Protein AF-A0A328WBB5-F1 (afdb_monomer)

Structure (mmCIF, N/CA/C/O backbone):
data_AF-A0A328WBB5-F1
#
_entry.id   AF-A0A328WBB5-F1
#
loop_
_atom_site.group_PDB
_atom_site.id
_atom_site.type_symbol
_atom_site.label_atom_id
_atom_site.label_alt_id
_atom_site.label_comp_id
_atom_site.label_asym_id
_atom_site.label_entity_id
_atom_site.label_seq_id
_atom_site.pdbx_PDB_ins_code
_atom_site.Cartn_x
_atom_site.Cartn_y
_atom_site.Cartn_z
_atom_site.occupancy
_atom_site.B_iso_or_equiv
_atom_site.auth_seq_id
_atom_site.auth_comp_id
_atom_site.auth_asym_id
_atom_site.auth_atom_id
_atom_site.pdbx_PDB_model_num
ATOM 1 N N . MET A 1 1 ? 1.510 5.794 -29.478 1.00 35.28 1 MET A N 1
ATOM 2 C CA . MET A 1 1 ? 2.874 5.948 -28.933 1.00 35.28 1 MET A CA 1
ATOM 3 C C . MET A 1 1 ? 3.049 4.881 -27.859 1.00 35.28 1 MET A C 1
ATOM 5 O O . MET A 1 1 ? 2.405 4.998 -26.826 1.00 35.28 1 MET A O 1
ATOM 9 N N . SER A 1 2 ? 3.789 3.798 -28.118 1.00 48.75 2 SER A N 1
ATOM 10 C CA . SER A 1 2 ? 4.106 2.795 -27.089 1.00 48.75 2 SER A CA 1
ATOM 11 C C . SER A 1 2 ? 5.231 3.345 -26.216 1.00 48.75 2 SER A C 1
ATOM 13 O O . SER A 1 2 ? 6.363 3.473 -26.679 1.00 48.75 2 SER A O 1
ATOM 15 N N . HIS A 1 3 ? 4.909 3.745 -24.990 1.00 61.44 3 HIS A N 1
ATOM 16 C CA . HIS A 1 3 ? 5.914 4.161 -24.020 1.00 61.44 3 HIS A CA 1
ATOM 17 C C . HIS A 1 3 ? 6.518 2.901 -23.394 1.00 61.44 3 HIS A C 1
ATOM 19 O O . HIS A 1 3 ? 5.852 2.208 -22.628 1.00 61.44 3 HIS A O 1
ATOM 25 N N . THR A 1 4 ? 7.741 2.563 -23.799 1.00 71.88 4 THR A N 1
ATOM 26 C CA . THR A 1 4 ? 8.519 1.484 -23.185 1.00 71.88 4 THR A CA 1
ATOM 27 C C . THR A 1 4 ? 9.206 2.053 -21.952 1.00 71.88 4 THR A C 1
ATOM 29 O O . THR A 1 4 ? 9.988 2.991 -22.085 1.00 71.88 4 THR A O 1
ATOM 32 N N . TYR A 1 5 ? 8.908 1.501 -20.778 1.00 80.94 5 TYR A N 1
ATOM 33 C CA . TYR A 1 5 ? 9.523 1.931 -19.524 1.00 80.94 5 TYR A CA 1
ATOM 34 C C . TYR A 1 5 ? 11.023 1.631 -19.523 1.00 80.94 5 TYR A C 1
ATOM 36 O O . TYR A 1 5 ? 11.449 0.527 -19.873 1.00 80.94 5 TYR A O 1
ATOM 44 N N . GLY A 1 6 ? 11.825 2.613 -19.120 1.00 86.81 6 GLY A N 1
ATOM 45 C CA . GLY A 1 6 ? 13.254 2.431 -18.898 1.00 86.81 6 GLY A CA 1
ATOM 46 C C . GLY A 1 6 ? 13.552 1.599 -17.646 1.00 86.81 6 GLY A C 1
ATOM 47 O O . GLY A 1 6 ? 12.694 1.383 -16.785 1.00 86.81 6 GLY A O 1
ATOM 48 N N . VAL A 1 7 ? 14.809 1.163 -17.504 1.00 88.69 7 VAL A N 1
ATOM 49 C CA . VAL A 1 7 ? 15.268 0.412 -16.319 1.00 88.69 7 VAL A CA 1
ATOM 50 C C . VAL A 1 7 ? 15.119 1.245 -15.040 1.00 88.69 7 VAL A C 1
ATOM 52 O O . VAL A 1 7 ? 14.636 0.726 -14.039 1.00 88.69 7 VAL A O 1
ATOM 55 N N . HIS A 1 8 ? 15.468 2.537 -15.079 1.00 90.81 8 HIS A N 1
ATOM 56 C CA . HIS A 1 8 ? 15.318 3.436 -13.927 1.00 90.81 8 HIS A CA 1
ATOM 57 C C . HIS A 1 8 ? 13.851 3.647 -13.542 1.00 90.81 8 HIS A C 1
ATOM 59 O O . HIS A 1 8 ? 13.504 3.496 -12.382 1.00 90.81 8 HIS A O 1
ATOM 65 N N . GLU A 1 9 ? 12.965 3.881 -14.512 1.00 90.19 9 GLU A N 1
ATOM 66 C CA . GLU A 1 9 ? 11.530 4.062 -14.242 1.00 90.19 9 GLU A CA 1
ATOM 67 C C . GLU A 1 9 ? 10.893 2.790 -13.663 1.00 90.19 9 GLU A C 1
ATOM 69 O O . GLU A 1 9 ? 10.051 2.852 -12.769 1.00 90.19 9 GLU A O 1
ATOM 74 N N . THR A 1 10 ? 11.318 1.619 -14.144 1.00 91.69 10 THR A N 1
ATOM 75 C CA . THR A 1 10 ? 10.897 0.329 -13.583 1.00 91.69 10 THR A CA 1
ATOM 76 C C . THR A 1 10 ? 11.370 0.160 -12.140 1.00 91.69 10 THR A C 1
ATOM 78 O O . THR A 1 10 ? 10.605 -0.311 -11.296 1.00 91.69 10 THR A O 1
ATOM 81 N N . LEU A 1 11 ? 12.616 0.546 -11.850 1.00 93.44 11 LEU A N 1
ATOM 82 C CA . LEU A 1 11 ? 13.181 0.493 -10.504 1.00 93.44 11 LEU A CA 1
ATOM 83 C C . LEU A 1 11 ? 12.434 1.438 -9.555 1.00 93.44 11 LEU A C 1
ATOM 85 O O . LEU A 1 11 ? 11.970 0.987 -8.510 1.00 93.44 11 LEU A O 1
ATOM 89 N N . ASP A 1 12 ? 12.219 2.691 -9.956 1.00 94.31 12 ASP A N 1
ATOM 90 C CA . ASP A 1 12 ? 11.480 3.688 -9.175 1.00 94.31 12 ASP A CA 1
ATOM 91 C C . ASP 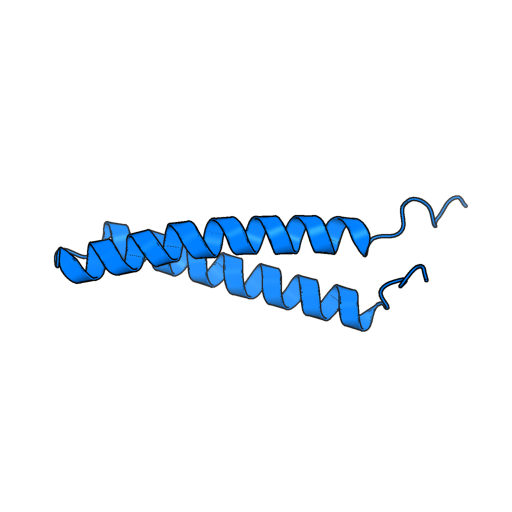A 1 12 ? 10.062 3.190 -8.842 1.00 94.31 12 ASP A C 1
ATOM 93 O O . ASP A 1 12 ? 9.591 3.294 -7.706 1.00 94.31 12 ASP A O 1
ATOM 97 N N . LEU A 1 13 ? 9.371 2.573 -9.809 1.00 94.75 13 LEU A N 1
ATOM 98 C CA . LEU A 1 13 ? 8.062 1.960 -9.571 1.00 94.75 13 LEU A CA 1
ATOM 99 C C . LEU A 1 13 ? 8.122 0.811 -8.557 1.00 94.75 13 LEU A C 1
ATOM 101 O O . LEU A 1 13 ? 7.213 0.677 -7.730 1.00 94.75 13 LEU A O 1
ATOM 105 N N . HIS A 1 14 ? 9.178 -0.004 -8.593 1.00 95.38 14 HIS A N 1
ATOM 106 C CA . HIS A 1 14 ? 9.372 -1.093 -7.641 1.00 95.38 14 HIS A CA 1
ATOM 107 C C . HIS A 1 14 ? 9.610 -0.565 -6.221 1.00 95.38 14 HIS A C 1
ATOM 109 O O . HIS A 1 14 ? 8.990 -1.045 -5.268 1.00 95.38 14 HIS A O 1
ATOM 115 N N . GLU A 1 15 ? 10.430 0.475 -6.081 1.00 97.50 15 GLU A N 1
ATOM 116 C CA . GLU A 1 15 ? 10.694 1.145 -4.806 1.00 97.50 15 GLU A CA 1
ATOM 117 C C . GLU A 1 15 ? 9.418 1.748 -4.211 1.00 97.50 15 GLU A C 1
ATOM 119 O O . 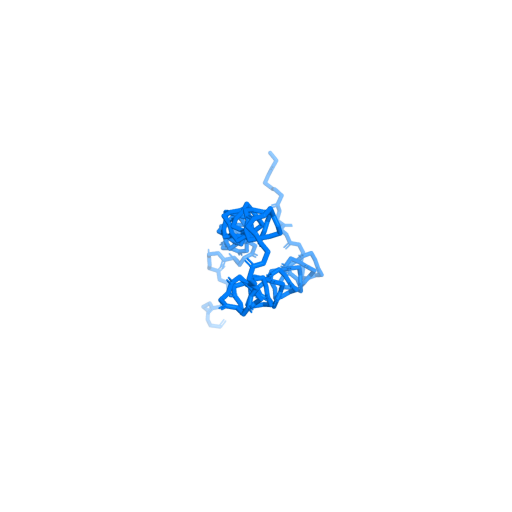GLU A 1 15 ? 9.116 1.554 -3.028 1.00 97.50 15 GLU A O 1
ATOM 124 N N . ILE A 1 16 ? 8.605 2.413 -5.038 1.00 97.44 16 ILE A N 1
ATOM 125 C CA . ILE A 1 16 ? 7.318 2.968 -4.611 1.00 97.44 16 ILE A 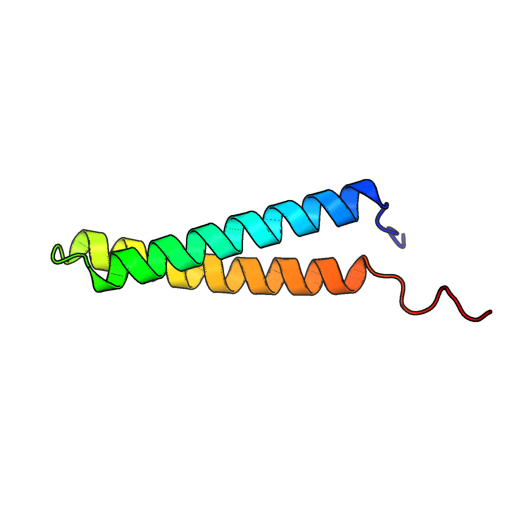CA 1
ATOM 126 C C . ILE A 1 16 ? 6.366 1.852 -4.152 1.00 97.44 16 ILE A C 1
ATOM 128 O O . ILE A 1 16 ? 5.695 2.007 -3.124 1.00 97.44 16 ILE A O 1
ATOM 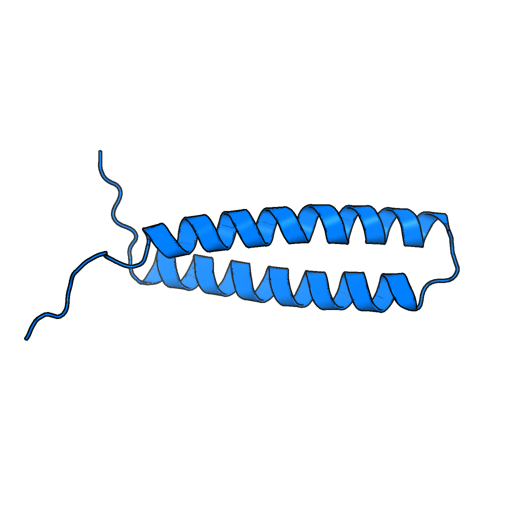132 N N . ALA A 1 17 ? 6.296 0.731 -4.876 1.00 97.06 17 ALA A N 1
ATOM 133 C CA . ALA A 1 17 ? 5.461 -0.414 -4.507 1.00 97.06 17 ALA A CA 1
ATOM 134 C C . ALA A 1 17 ? 5.904 -1.049 -3.177 1.00 97.06 17 ALA A C 1
ATOM 136 O O . ALA A 1 17 ? 5.065 -1.340 -2.314 1.00 97.06 17 ALA A O 1
ATOM 137 N N . ALA A 1 18 ? 7.214 -1.199 -2.966 1.00 97.62 18 ALA A N 1
ATOM 138 C CA . ALA A 1 18 ? 7.777 -1.694 -1.713 1.00 97.62 18 ALA A CA 1
ATOM 139 C C . ALA A 1 18 ? 7.475 -0.744 -0.542 1.00 97.62 18 ALA A C 1
ATOM 141 O O . ALA A 1 18 ? 7.009 -1.181 0.516 1.00 97.62 18 ALA A O 1
ATOM 142 N N . PHE A 1 19 ? 7.653 0.566 -0.742 1.00 98.00 19 PHE A N 1
ATOM 143 C CA . PHE A 1 19 ? 7.344 1.580 0.265 1.00 98.00 19 PHE A CA 1
ATOM 144 C C . PHE A 1 19 ? 5.864 1.544 0.680 1.00 98.00 19 PHE A C 1
ATOM 146 O O . PHE A 1 19 ? 5.555 1.506 1.874 1.00 98.00 19 PHE A O 1
ATOM 153 N N . LYS A 1 20 ? 4.943 1.485 -0.292 1.00 97.94 20 LYS A N 1
ATOM 154 C CA . LYS A 1 20 ? 3.493 1.371 -0.038 1.00 97.94 20 LYS A CA 1
ATOM 155 C C . LYS A 1 20 ? 3.139 0.081 0.697 1.00 97.94 20 LYS A C 1
ATOM 157 O O . LYS A 1 20 ? 2.351 0.121 1.638 1.00 97.94 20 LYS A O 1
ATOM 162 N N . SER A 1 21 ? 3.764 -1.039 0.339 1.00 97.88 21 SER A N 1
ATOM 163 C CA . SER A 1 21 ? 3.560 -2.323 1.024 1.00 97.88 21 SER A CA 1
ATOM 164 C C . SER A 1 21 ? 3.968 -2.259 2.499 1.00 97.88 21 SER A C 1
ATOM 166 O O . SER A 1 21 ? 3.222 -2.709 3.370 1.00 97.88 21 SER A O 1
ATOM 168 N N . ASN A 1 22 ? 5.105 -1.627 2.807 1.00 98.25 22 ASN A N 1
ATOM 169 C CA . ASN A 1 22 ? 5.532 -1.403 4.190 1.00 98.25 22 ASN A CA 1
ATOM 170 C C . ASN A 1 22 ? 4.558 -0.482 4.950 1.00 98.25 22 ASN A C 1
ATOM 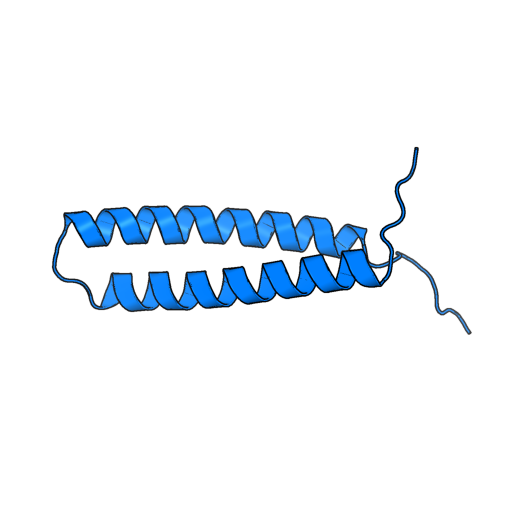172 O O . ASN A 1 22 ? 4.217 -0.750 6.102 1.00 98.25 22 ASN A O 1
ATOM 176 N N . GLY A 1 23 ? 4.071 0.581 4.301 1.00 97.56 23 GLY A N 1
ATOM 177 C CA . GLY A 1 23 ? 3.029 1.455 4.848 1.00 97.56 23 GLY A CA 1
ATOM 178 C C . GLY A 1 23 ? 1.750 0.693 5.202 1.00 97.56 23 GLY A C 1
ATOM 179 O O . GLY A 1 23 ? 1.269 0.792 6.329 1.00 97.56 23 GLY A O 1
ATOM 180 N N . LEU A 1 24 ? 1.264 -0.156 4.293 1.00 98.38 24 LEU A N 1
ATOM 181 C CA . LEU A 1 24 ? 0.083 -0.990 4.515 1.00 98.38 24 LEU A CA 1
ATOM 182 C C . LEU A 1 24 ? 0.247 -1.929 5.718 1.00 98.38 24 LEU A C 1
ATOM 184 O O . LEU A 1 24 ? -0.677 -2.061 6.521 1.00 98.38 24 LEU A O 1
ATOM 188 N N . ILE A 1 25 ? 1.406 -2.580 5.866 1.00 98.38 25 ILE A N 1
ATOM 189 C CA . ILE A 1 25 ? 1.684 -3.454 7.018 1.00 98.38 25 ILE A CA 1
ATOM 190 C C . ILE A 1 25 ? 1.597 -2.655 8.320 1.00 98.38 25 ILE A C 1
ATOM 192 O O . ILE A 1 25 ? 0.958 -3.104 9.276 1.00 98.38 25 ILE A O 1
ATOM 196 N N . LYS A 1 26 ? 2.183 -1.453 8.353 1.00 97.94 26 LYS A N 1
ATOM 197 C CA . LYS A 1 26 ? 2.116 -0.555 9.515 1.00 97.94 26 LYS A CA 1
ATOM 198 C C . LYS A 1 26 ? 0.680 -0.140 9.823 1.00 97.94 26 LYS A C 1
ATOM 200 O O . LYS A 1 26 ? 0.259 -0.271 10.969 1.00 97.94 26 LYS A O 1
ATOM 205 N N . ALA A 1 27 ? -0.081 0.286 8.816 1.00 97.69 27 ALA A N 1
ATOM 206 C CA . ALA A 1 27 ? -1.476 0.688 8.972 1.00 97.69 27 ALA A CA 1
ATOM 207 C C . ALA A 1 27 ? -2.346 -0.464 9.498 1.00 97.69 27 ALA A C 1
ATOM 209 O O . ALA A 1 27 ? -3.077 -0.285 10.471 1.00 97.69 27 ALA A O 1
ATOM 210 N N . LYS A 1 28 ? -2.203 -1.674 8.936 1.00 98.06 28 LYS A N 1
ATOM 211 C CA . LYS A 1 28 ? -2.897 -2.881 9.420 1.00 98.06 28 LYS A CA 1
ATOM 212 C C . LYS A 1 28 ? -2.514 -3.227 10.853 1.00 98.06 28 LYS A C 1
ATOM 214 O O . LYS A 1 28 ? -3.387 -3.501 11.669 1.00 98.06 28 LYS A O 1
ATOM 219 N N . THR A 1 29 ? -1.223 -3.193 11.170 1.00 98.19 29 THR A N 1
ATOM 220 C CA . THR A 1 29 ? -0.737 -3.489 12.523 1.00 98.19 29 THR A CA 1
ATOM 221 C C . THR A 1 29 ? -1.316 -2.489 13.519 1.00 98.19 29 THR A C 1
ATOM 223 O O . THR A 1 29 ? -1.873 -2.882 14.537 1.00 98.19 29 THR A O 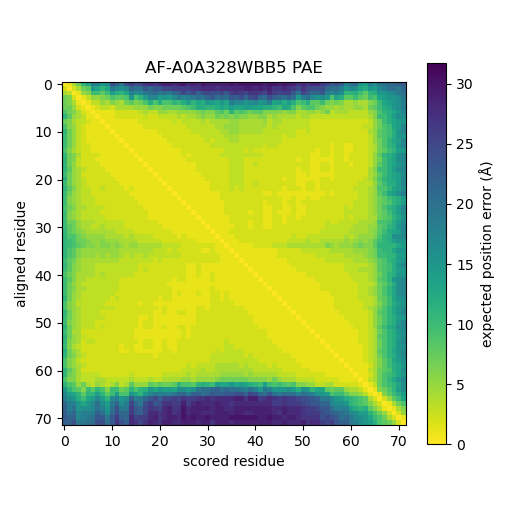1
ATOM 226 N N . MET A 1 30 ? -1.277 -1.195 13.198 1.00 97.94 30 MET A N 1
ATOM 227 C CA . MET A 1 30 ? -1.790 -0.146 14.074 1.00 97.94 30 MET A CA 1
ATOM 228 C C . MET A 1 30 ? -3.317 -0.187 14.205 1.00 97.94 30 MET A C 1
ATOM 230 O O . MET A 1 30 ? -3.835 0.031 15.296 1.00 97.94 30 MET A O 1
ATOM 234 N N . GLN A 1 31 ? -4.043 -0.554 13.143 1.00 97.12 31 GLN A N 1
ATOM 235 C CA . GLN A 1 31 ? -5.496 -0.752 13.181 1.00 97.12 31 GLN A CA 1
ATOM 236 C C . GLN A 1 31 ? -5.909 -1.832 14.195 1.00 97.12 31 GLN A C 1
ATOM 238 O O . GLN A 1 31 ? -6.973 -1.722 14.810 1.00 97.12 31 GLN A O 1
ATOM 243 N N . LEU A 1 32 ? -5.089 -2.875 14.362 1.00 96.38 32 LEU A N 1
ATOM 244 C CA . LEU A 1 32 ? -5.324 -3.944 15.336 1.00 96.38 32 LEU A CA 1
ATOM 245 C C . LEU A 1 32 ? -5.002 -3.519 16.775 1.00 96.38 32 LEU A C 1
ATOM 247 O O . LEU A 1 32 ? -5.586 -4.068 17.704 1.00 96.38 32 LEU A O 1
ATOM 251 N N . LEU A 1 33 ? -4.087 -2.563 16.956 1.00 97.94 33 LEU A N 1
ATOM 252 C CA . LEU A 1 33 ? -3.601 -2.127 18.269 1.00 97.94 33 LEU A CA 1
ATOM 253 C C . LEU A 1 33 ? -4.346 -0.908 18.828 1.00 97.94 33 LEU A C 1
ATOM 255 O O . LEU A 1 33 ? -4.322 -0.682 20.035 1.00 97.94 33 LEU A O 1
ATOM 259 N N . VAL A 1 34 ? -4.978 -0.103 17.972 1.00 97.38 34 VAL A N 1
ATOM 260 C CA . VAL A 1 34 ? -5.624 1.144 18.390 1.00 97.38 34 VAL A CA 1
ATOM 261 C C . VAL A 1 34 ? -6.999 0.905 19.027 1.00 97.38 34 VAL A C 1
ATOM 263 O O . VAL A 1 34 ? -7.833 0.160 18.503 1.00 97.38 34 VAL A O 1
ATOM 266 N N . SER A 1 35 ? -7.252 1.592 20.144 1.00 97.88 35 SER A N 1
ATOM 267 C CA . SER A 1 35 ? -8.550 1.586 20.839 1.00 97.88 35 SER A CA 1
ATOM 268 C C . SER A 1 35 ? -9.446 2.760 20.448 1.00 97.88 35 SER A C 1
ATOM 270 O O . SER A 1 35 ? -10.666 2.643 20.525 1.00 97.88 35 SER A O 1
ATOM 272 N N . ASP A 1 36 ? -8.850 3.883 20.038 1.00 98.44 36 ASP A N 1
ATOM 273 C CA . ASP A 1 36 ? -9.595 5.067 19.618 1.00 98.44 36 ASP A CA 1
ATOM 274 C C . ASP A 1 36 ? -10.398 4.785 18.327 1.00 98.44 36 ASP A C 1
ATOM 276 O O . ASP A 1 36 ? -9.815 4.370 17.316 1.00 98.44 36 ASP A O 1
ATOM 280 N N . PRO A 1 37 ? -11.734 4.956 18.340 1.00 97.44 37 PRO A N 1
ATOM 281 C CA . PRO A 1 37 ? -12.596 4.549 17.232 1.00 97.44 37 PRO A CA 1
ATOM 282 C C . PRO A 1 37 ? -12.450 5.432 15.985 1.00 97.44 37 PRO A C 1
ATOM 284 O O . PRO A 1 37 ? -12.607 4.938 14.862 1.00 97.44 37 PRO A O 1
ATOM 287 N N . GLU A 1 38 ? -12.135 6.716 16.154 1.00 98.19 38 GLU A N 1
ATOM 288 C CA . GLU A 1 38 ? -11.937 7.642 15.039 1.00 98.19 38 GLU A CA 1
ATOM 289 C C . GLU A 1 38 ? -10.629 7.314 14.313 1.00 98.19 38 GLU A C 1
ATOM 291 O O . GLU A 1 38 ? -10.623 7.070 13.103 1.00 98.19 38 GLU A O 1
ATOM 296 N N . LEU A 1 39 ? -9.540 7.153 15.065 1.00 97.94 39 LEU A N 1
ATOM 297 C CA . LEU A 1 39 ? -8.247 6.740 14.536 1.00 97.94 39 LEU A CA 1
ATOM 298 C C . LEU A 1 39 ? -8.313 5.352 13.884 1.00 97.94 39 LEU A C 1
ATOM 300 O O . LEU A 1 39 ? -7.725 5.137 12.823 1.00 97.94 39 LEU A O 1
ATOM 304 N N . LYS A 1 40 ? -9.086 4.413 14.447 1.00 98.19 40 LYS A N 1
ATOM 305 C CA . LYS A 1 40 ? -9.326 3.101 13.822 1.00 98.19 40 LYS A CA 1
ATOM 306 C C . LYS A 1 40 ? -10.008 3.217 12.460 1.00 98.19 40 LYS A C 1
ATOM 308 O O . LYS A 1 40 ? -9.684 2.461 11.540 1.00 98.19 40 LYS A O 1
ATOM 313 N N . THR A 1 41 ? -10.940 4.158 12.325 1.00 98.25 41 THR A N 1
ATOM 314 C CA . THR A 1 41 ? -11.644 4.428 11.066 1.00 98.25 41 THR A CA 1
ATOM 315 C C . THR A 1 41 ? -10.697 5.015 10.025 1.00 98.25 41 THR A C 1
ATOM 317 O O . THR A 1 41 ? -10.675 4.531 8.893 1.00 98.25 41 THR A O 1
ATOM 320 N N . LEU A 1 42 ? -9.851 5.972 10.414 1.00 98.44 42 LEU A N 1
ATOM 321 C CA . LEU A 1 42 ? -8.820 6.537 9.538 1.00 98.44 42 LEU A CA 1
ATOM 322 C C . LEU A 1 42 ? -7.833 5.462 9.059 1.00 98.44 42 LEU A C 1
ATOM 324 O O . LEU A 1 42 ? -7.559 5.356 7.866 1.00 98.44 42 LEU A O 1
ATOM 328 N N . LEU A 1 43 ? -7.368 4.591 9.959 1.00 98.38 43 LEU A N 1
ATOM 329 C CA . LEU A 1 43 ? -6.484 3.478 9.597 1.00 98.38 43 LEU A CA 1
ATOM 330 C C . LEU A 1 43 ? -7.171 2.467 8.674 1.00 98.38 43 LEU A C 1
ATOM 332 O O . LEU A 1 43 ? -6.526 1.906 7.794 1.00 98.38 43 LEU A O 1
ATOM 336 N N . LYS A 1 44 ? -8.484 2.243 8.821 1.00 98.12 44 LYS A N 1
ATOM 337 C CA . LYS A 1 44 ? -9.248 1.421 7.871 1.00 98.12 44 LYS A CA 1
ATOM 338 C C . LYS A 1 44 ? -9.269 2.034 6.476 1.00 98.12 44 LYS A C 1
ATOM 340 O O . LYS A 1 44 ? -9.009 1.326 5.508 1.00 98.12 44 LYS A O 1
ATOM 345 N N . GLN A 1 45 ? -9.538 3.332 6.382 1.00 98.19 45 GLN A N 1
ATOM 346 C CA . GLN A 1 45 ? -9.524 4.046 5.106 1.00 98.19 45 GLN A CA 1
ATOM 347 C C . GLN A 1 45 ? -8.142 3.981 4.444 1.00 98.19 45 GLN A C 1
ATOM 349 O O . GLN A 1 45 ? -8.060 3.744 3.238 1.00 98.19 45 GLN A O 1
ATOM 354 N N . ASP A 1 46 ? -7.072 4.124 5.230 1.00 97.75 46 ASP A N 1
ATOM 355 C CA . ASP A 1 46 ? -5.697 4.014 4.741 1.00 97.75 46 ASP A CA 1
ATOM 356 C C . ASP A 1 46 ? -5.358 2.594 4.261 1.00 97.75 46 ASP A C 1
ATOM 358 O O . ASP A 1 46 ? -4.810 2.423 3.174 1.00 97.75 46 ASP A O 1
ATOM 362 N N . VAL A 1 47 ? -5.767 1.556 5.001 1.00 98.44 47 VAL A N 1
ATOM 363 C CA . VAL A 1 47 ? -5.623 0.152 4.577 1.00 98.44 47 VAL A CA 1
ATOM 364 C C . VAL A 1 47 ? -6.338 -0.100 3.247 1.00 98.44 47 VAL A C 1
ATOM 366 O O . VAL A 1 47 ? -5.752 -0.694 2.337 1.00 98.44 47 VAL A O 1
ATOM 369 N N . ASP A 1 48 ? -7.578 0.368 3.108 1.00 98.31 48 ASP A N 1
ATOM 370 C CA . ASP A 1 48 ? -8.377 0.179 1.896 1.00 98.31 48 ASP A CA 1
ATOM 371 C C . ASP A 1 48 ? -7.769 0.929 0.699 1.00 98.31 48 ASP A C 1
ATOM 373 O O . ASP A 1 48 ? -7.697 0.393 -0.411 1.00 98.31 48 ASP A O 1
ATOM 377 N N . LEU A 1 49 ? -7.307 2.166 0.911 1.00 98.19 49 LEU A N 1
ATOM 378 C CA . LEU A 1 49 ? -6.656 2.978 -0.116 1.00 98.19 49 LEU A CA 1
ATOM 379 C C . LEU A 1 49 ? -5.317 2.376 -0.546 1.00 98.19 49 LEU A C 1
ATOM 381 O O . LEU A 1 49 ? -5.103 2.161 -1.740 1.00 98.19 49 LEU A O 1
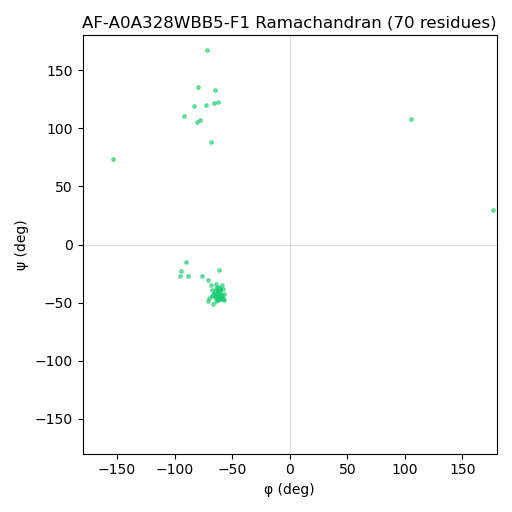ATOM 385 N N . SER A 1 50 ? -4.450 2.068 0.416 1.00 98.00 50 SER A N 1
ATOM 386 C CA . SER A 1 50 ? -3.122 1.504 0.177 1.00 98.00 50 SER A CA 1
ATOM 387 C C . SER A 1 50 ? -3.208 0.158 -0.544 1.00 98.00 50 SER A C 1
ATOM 389 O O . SER A 1 50 ? -2.434 -0.094 -1.463 1.00 98.00 50 SER A O 1
ATOM 391 N N . THR A 1 51 ? -4.200 -0.679 -0.215 1.00 98.25 51 THR A N 1
ATOM 392 C CA . THR A 1 51 ? -4.438 -1.950 -0.923 1.00 98.25 51 THR A CA 1
ATOM 393 C C . THR A 1 51 ? -4.746 -1.720 -2.407 1.00 98.25 51 THR A C 1
ATOM 395 O O . THR A 1 51 ? -4.148 -2.368 -3.265 1.00 98.25 51 THR A O 1
ATOM 398 N N . ARG A 1 52 ? -5.624 -0.760 -2.736 1.00 98.38 52 ARG A N 1
ATOM 399 C CA . ARG A 1 52 ? -5.930 -0.421 -4.139 1.00 98.38 52 ARG A CA 1
ATOM 400 C C . ARG A 1 52 ? -4.719 0.151 -4.871 1.00 98.38 52 ARG A C 1
ATOM 402 O O . ARG A 1 52 ? -4.472 -0.216 -6.015 1.00 98.38 52 ARG A O 1
ATOM 409 N N . GLN A 1 53 ? -3.962 1.031 -4.220 1.00 98.12 53 GLN A N 1
ATOM 410 C CA . GLN A 1 53 ? -2.772 1.643 -4.813 1.00 98.12 53 GLN A CA 1
ATOM 411 C C . GLN A 1 53 ? -1.678 0.611 -5.099 1.00 98.12 53 GLN A C 1
ATOM 413 O O . GLN A 1 53 ? -1.054 0.674 -6.153 1.00 98.12 53 GLN A O 1
ATOM 418 N N . ILE A 1 54 ? -1.465 -0.357 -4.202 1.00 98.19 54 ILE A N 1
ATOM 419 C CA . ILE A 1 54 ? -0.521 -1.458 -4.439 1.00 98.19 54 ILE A CA 1
ATOM 420 C C . ILE A 1 54 ? -0.958 -2.277 -5.651 1.00 98.19 54 ILE A C 1
ATOM 422 O O . ILE A 1 54 ? -0.124 -2.533 -6.512 1.00 98.19 54 ILE A O 1
ATOM 426 N N . GLN A 1 55 ? -2.249 -2.607 -5.779 1.00 97.75 55 GLN A N 1
ATOM 427 C CA . GLN A 1 55 ? -2.747 -3.319 -6.959 1.00 97.75 55 GLN A CA 1
ATOM 428 C C . GLN A 1 55 ? -2.465 -2.539 -8.251 1.00 97.75 55 GLN A C 1
ATOM 430 O O . GLN A 1 55 ? -1.936 -3.097 -9.205 1.00 97.75 55 GLN A O 1
ATOM 435 N N . GLN A 1 56 ? -2.736 -1.233 -8.263 1.00 97.19 56 GLN A N 1
ATOM 436 C CA . GLN A 1 56 ? -2.456 -0.378 -9.421 1.00 97.19 56 GLN A CA 1
ATOM 437 C C . GLN A 1 56 ? -0.959 -0.311 -9.756 1.00 97.19 56 GLN A C 1
ATOM 439 O O . GLN A 1 56 ? -0.591 -0.320 -10.930 1.00 97.19 56 GLN A O 1
ATOM 444 N N . LEU A 1 57 ? -0.090 -0.253 -8.742 1.00 96.19 57 LEU A N 1
ATOM 445 C CA . LEU A 1 57 ? 1.363 -0.265 -8.925 1.00 96.19 57 LEU A CA 1
ATOM 446 C C . LEU A 1 57 ? 1.854 -1.618 -9.453 1.00 96.19 57 LEU A C 1
ATOM 448 O O . LEU A 1 57 ? 2.710 -1.645 -10.331 1.00 96.19 57 LEU A O 1
ATOM 452 N N . SER A 1 58 ? 1.293 -2.732 -8.977 1.00 94.06 58 SER A N 1
ATOM 453 C CA . SER A 1 58 ? 1.584 -4.073 -9.496 1.00 94.06 58 SER A CA 1
ATOM 454 C C . SER A 1 58 ? 1.146 -4.226 -10.953 1.00 94.06 58 SER A C 1
ATOM 456 O O . SER A 1 58 ? 1.914 -4.726 -11.776 1.00 94.06 58 SER A O 1
ATOM 458 N N . ASP A 1 59 ? -0.043 -3.731 -11.296 1.00 94.44 59 ASP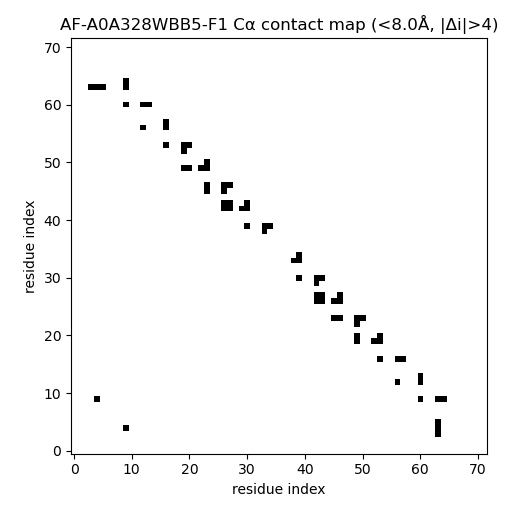 A N 1
ATOM 459 C CA . ASP A 1 59 ? -0.540 -3.727 -12.672 1.00 94.44 59 ASP A CA 1
ATOM 460 C C . ASP A 1 59 ? 0.364 -2.886 -13.583 1.00 94.44 59 ASP A C 1
ATOM 462 O O . ASP A 1 59 ? 0.587 -3.243 -14.741 1.00 94.44 59 ASP A O 1
ATOM 466 N N . LEU A 1 60 ? 0.912 -1.778 -13.075 1.00 92.88 60 LEU A N 1
ATOM 467 C CA . LEU A 1 60 ? 1.853 -0.939 -13.811 1.00 92.88 60 LEU A CA 1
ATOM 468 C C . LEU A 1 60 ? 3.212 -1.626 -13.996 1.00 92.88 60 LEU A C 1
ATOM 470 O O . LEU A 1 60 ? 3.711 -1.672 -15.115 1.00 92.88 60 LEU A O 1
ATOM 474 N N . LEU A 1 61 ? 3.764 -2.227 -12.937 1.00 91.50 61 LEU A N 1
ATOM 475 C CA . LEU A 1 61 ? 5.010 -3.002 -12.983 1.00 91.50 61 LEU A CA 1
ATOM 476 C C . LEU A 1 61 ? 4.930 -4.173 -13.971 1.00 91.50 61 LEU A C 1
ATOM 478 O O . LEU A 1 61 ? 5.875 -4.426 -14.711 1.00 91.50 61 LEU A O 1
ATOM 482 N N . SER A 1 62 ? 3.784 -4.854 -14.066 1.00 90.31 62 SER A N 1
ATOM 483 C CA . SER A 1 62 ? 3.598 -5.926 -15.058 1.00 90.31 62 SER A CA 1
ATOM 484 C C . SER 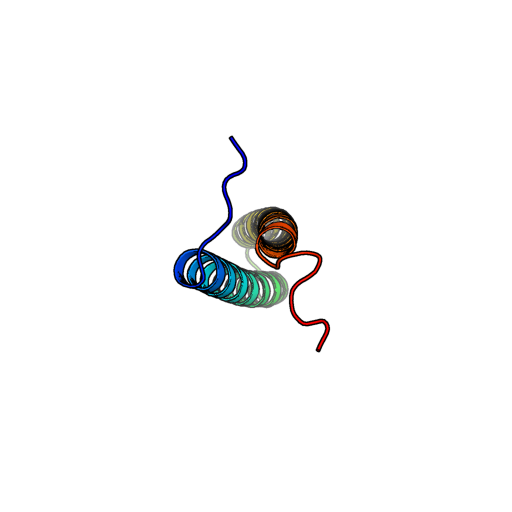A 1 62 ? 3.711 -5.447 -16.513 1.00 90.31 62 SER A C 1
ATOM 486 O O . SER A 1 62 ? 3.996 -6.243 -17.403 1.00 90.31 62 SER A O 1
ATOM 488 N N . LYS A 1 63 ? 3.510 -4.146 -16.760 1.00 89.12 63 LYS A N 1
ATOM 489 C CA . LYS A 1 63 ? 3.645 -3.516 -18.081 1.00 89.12 63 LYS A CA 1
ATOM 490 C C . LYS A 1 63 ? 5.057 -2.996 -18.339 1.00 89.12 63 LYS A C 1
ATOM 492 O O . LYS A 1 63 ? 5.367 -2.673 -19.483 1.00 89.12 63 LYS A O 1
ATOM 497 N N . THR A 1 64 ? 5.888 -2.880 -17.301 1.00 83.12 64 THR A N 1
ATOM 498 C CA . THR A 1 64 ? 7.276 -2.418 -17.428 1.00 83.12 64 THR A CA 1
ATOM 499 C C . THR A 1 64 ? 8.238 -3.571 -17.701 1.00 83.12 64 THR A C 1
ATOM 501 O O . THR A 1 64 ? 9.257 -3.373 -18.356 1.00 83.12 64 THR A O 1
ATOM 504 N N . VAL A 1 65 ? 7.900 -4.789 -17.264 1.00 70.19 65 VAL A N 1
ATOM 505 C CA . VAL A 1 65 ? 8.629 -6.003 -17.644 1.00 70.19 65 VAL A CA 1
ATOM 506 C C . VAL A 1 65 ? 8.303 -6.342 -19.107 1.00 70.19 65 VAL A C 1
ATOM 508 O O . VAL A 1 65 ? 7.133 -6.564 -19.428 1.00 70.19 65 VAL A O 1
ATOM 511 N N . PRO A 1 66 ? 9.291 -6.401 -20.019 1.00 60.81 66 PRO A N 1
ATOM 512 C CA . PRO A 1 66 ? 9.032 -6.764 -21.406 1.00 60.81 66 PRO A CA 1
ATOM 513 C C . PRO A 1 66 ? 8.487 -8.196 -21.487 1.00 60.81 66 PRO A C 1
ATOM 515 O O . PRO A 1 66 ? 9.146 -9.145 -21.058 1.00 60.81 66 PRO A O 1
ATOM 518 N N . ASN A 1 67 ? 7.302 -8.374 -22.078 1.00 53.53 67 ASN A N 1
ATOM 519 C CA . ASN A 1 67 ? 6.835 -9.688 -22.519 1.00 53.53 67 ASN A CA 1
ATOM 520 C C . ASN A 1 67 ? 7.707 -10.141 -23.704 1.00 53.53 67 ASN A C 1
ATOM 522 O O . ASN A 1 67 ? 7.386 -9.866 -24.857 1.00 53.53 67 ASN A O 1
ATOM 526 N N . GLY A 1 68 ? 8.823 -10.810 -23.408 1.00 55.22 68 GLY A N 1
ATOM 527 C CA . GLY A 1 68 ? 9.741 -11.387 -24.392 1.00 55.22 68 GLY A CA 1
ATOM 528 C C . GLY A 1 68 ? 11.034 -10.589 -24.542 1.00 55.22 68 GLY A C 1
ATOM 529 O O . GLY A 1 68 ? 11.046 -9.504 -25.115 1.00 55.22 68 GLY A O 1
ATOM 530 N N . GLY A 1 69 ? 12.141 -11.147 -24.046 1.00 48.53 69 GLY A N 1
ATOM 531 C CA . GLY A 1 69 ? 13.440 -10.503 -24.214 1.00 48.53 69 GLY A CA 1
ATOM 532 C C . GLY A 1 69 ? 14.643 -11.153 -23.545 1.00 48.53 69 GLY A C 1
ATOM 533 O O . GLY A 1 69 ? 15.539 -10.407 -23.201 1.00 48.53 69 GLY A O 1
ATOM 534 N N . TYR A 1 70 ? 14.666 -12.481 -23.369 1.00 50.44 70 TYR A N 1
ATOM 535 C CA . TYR A 1 70 ? 15.892 -13.302 -23.394 1.00 50.44 70 TYR A CA 1
ATOM 536 C C . TYR A 1 70 ? 15.508 -14.726 -23.831 1.00 50.44 70 TYR A C 1
ATOM 538 O O . TYR A 1 70 ? 15.420 -15.648 -23.024 1.00 50.44 70 TYR A O 1
ATOM 546 N N . THR A 1 71 ? 15.206 -14.902 -25.118 1.00 47.12 71 THR A N 1
ATOM 547 C CA . THR A 1 71 ? 15.434 -16.199 -25.764 1.00 47.12 71 THR A CA 1
ATOM 548 C C . THR A 1 71 ? 16.832 -16.153 -26.365 1.00 47.12 71 THR A C 1
ATOM 550 O O . THR A 1 71 ? 17.024 -15.436 -27.345 1.00 47.12 71 THR A O 1
ATOM 553 N N . SER A 1 72 ? 17.724 -16.945 -25.759 1.00 43.03 72 SER A N 1
ATOM 554 C CA . SER A 1 72 ? 19.095 -17.287 -26.181 1.00 43.03 72 SER A CA 1
ATOM 555 C C . SER A 1 72 ? 20.156 -16.192 -26.104 1.00 43.03 72 SER A C 1
ATOM 557 O O . SER A 1 72 ? 19.991 -15.122 -26.722 1.00 43.03 72 SER A O 1
#

Mean predicted aligned error: 6.16 Å

Solvent-accessible surface area (backbone atoms only — not comparable to full-atom values): 4173 Å² total; per-residue (Å²): 134,88,82,75,58,50,73,65,59,45,47,53,51,49,52,52,41,52,51,48,53,54,50,35,53,51,32,52,53,47,41,74,69,51,82,54,66,66,62,32,49,53,28,48,53,48,35,58,48,43,52,53,50,45,51,53,44,50,59,49,51,63,69,43,53,72,92,75,86,81,83,130

Secondary structure (DSSP, 8-state):
---PPPHHHHHHHHHHHHHHHHHHHHHHHHHHH---HHHHHHHHHHHHHHHHHHHHHHHHHHHHS-SS----

pLDDT: mean 88.85, std 16.59, range [35.28, 98.44]

Foldseek 3Di:
DDDADDPVNLVVLVVVLVVLVVVLVVLVVVLVVDPDPVSVVVSVVSNVVSVVVSVVSVVVSVRNPDPDDDDD

Nearest PDB structures (foldseek):
  8ibh-assembly1_A-2  TM=8.883E-01  e=1.197E+00  Homo sapiens
  6n63-assembly1_A-2  TM=9.317E-01  e=3.311E+00  Bacillus thermotolerans
  4ilo-assembly1_A  TM=9.460E-01  e=4.008E+00  Chlamydia trachomatis L2/434/Bu
  2n9d-assembly1_A  TM=7.999E-01  e=2.261E+00  Homo sapiens
  6inr-assembly1_A  TM=4.702E-01  e=5.870E+00  Candidatus Phytoplasma australasiaticum subsp. taiwanense

Radius of gyration: 16.66 Å; Cα contacts (8 Å, |Δi|>4): 37; chains: 1; bounding box: 32×25×50 Å

Sequence (72 aa):
MSHTYGVHETLDLHEIAAFKSNGLIKAKTMQLLVSDPELKTLLKQDVDLSTRQIQQLSDLLSKTVPNGGYTS